Protein AF-A0A7V9RMQ1-F1 (afdb_monomer_lite)

Sequence (130 aa):
MRGVRCRRFHAETQYELASAVARRAGPGDVDRARSLATRSARQAAALGMPPIAAKARRLLEQLDTATPPLPLTRREREVAQLVAQGLTNREIAARLYLSERTAQNHVQHILEKLHLSNRSQIAVLITNLK

pLDDT: mean 84.32, std 13.07, range [46.81, 98.31]

Secondary structure (DSSP, 8-state):
-HHHHHHHHHHHHHHHHHHHHHHH--TTHHHHHHHHHHHHHHHHHHTT-HHHHHHHHHHHHHHHHSPPPPS--HHHHHHHHHHHTT--HHHHHHHHT--HHHHHHHHHHHHHHTT-SSHHHHHHHHHHT-

Radius of gyration: 20.89 Å; chains: 1; bounding box: 48×20×56 Å

Foldseek 3Di:
DVVLVVLVVQLVVLLVQLVVLVVVLDVCSLVVSLVSLVVSLVSCVVSVNVVSNVSSVVSNVVSVLPDRPQPDDPLLVLLLVVLLVVDQLVRSCVVVVHDSVVSVVSLVVSCVSVVHDDSVVSNVVVVVND

Structure (mmCIF, N/CA/C/O backbone):
data_AF-A0A7V9RMQ1-F1
#
_entry.id   AF-A0A7V9RMQ1-F1
#
loop_
_atom_site.group_PDB
_atom_site.id
_atom_site.type_symbol
_atom_site.label_atom_id
_atom_site.label_alt_id
_atom_site.label_comp_id
_atom_site.label_asym_id
_atom_site.label_entity_id
_atom_site.label_seq_id
_atom_site.pdbx_PDB_ins_code
_atom_sit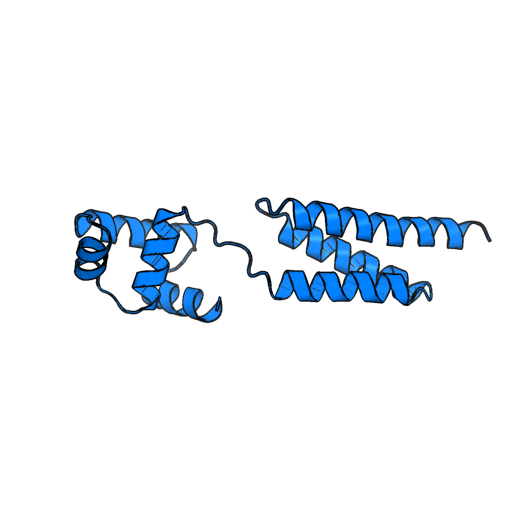e.Cartn_x
_atom_site.Cartn_y
_atom_site.Cartn_z
_atom_site.occupancy
_atom_site.B_iso_or_equiv
_atom_site.auth_seq_id
_atom_site.auth_comp_id
_atom_site.auth_asym_id
_atom_site.auth_atom_id
_atom_site.pdbx_PDB_model_num
ATOM 1 N N . MET A 1 1 ? 30.797 7.258 -36.476 1.00 47.84 1 MET A N 1
ATOM 2 C CA . MET A 1 1 ? 30.737 6.088 -35.555 1.00 47.84 1 MET A CA 1
ATOM 3 C C . MET A 1 1 ? 30.767 6.404 -34.041 1.00 47.84 1 MET A C 1
ATOM 5 O O . MET A 1 1 ? 30.640 5.471 -33.254 1.00 47.84 1 MET A O 1
ATOM 9 N N . ARG A 1 2 ? 30.882 7.666 -33.574 1.00 46.81 2 ARG A N 1
ATOM 10 C CA . ARG A 1 2 ? 30.889 7.995 -32.121 1.00 46.81 2 ARG A CA 1
ATOM 11 C C . ARG A 1 2 ? 29.497 7.997 -31.457 1.00 46.81 2 ARG A C 1
ATOM 13 O O . ARG A 1 2 ? 29.391 7.722 -30.268 1.00 46.81 2 ARG A O 1
ATOM 20 N N . GLY A 1 3 ? 28.428 8.219 -32.227 1.00 53.88 3 GLY A N 1
ATOM 21 C CA . GLY A 1 3 ? 27.060 8.326 -31.697 1.00 53.88 3 GLY A CA 1
ATOM 22 C C . GLY A 1 3 ? 26.464 7.025 -31.142 1.00 53.88 3 GLY A C 1
ATOM 23 O O . GLY A 1 3 ? 25.707 7.072 -30.180 1.00 53.88 3 GLY A O 1
ATOM 24 N N . VAL A 1 4 ? 26.828 5.860 -31.689 1.00 54.38 4 VAL A N 1
ATOM 25 C CA . VAL A 1 4 ? 26.248 4.563 -31.275 1.00 54.38 4 VAL A CA 1
ATOM 26 C C . VAL A 1 4 ? 26.782 4.110 -29.910 1.00 54.38 4 VAL A C 1
ATOM 28 O O . VAL A 1 4 ? 26.022 3.615 -29.084 1.00 54.38 4 VAL A O 1
ATOM 31 N N . ARG A 1 5 ? 28.069 4.356 -29.619 1.00 58.06 5 ARG A N 1
ATOM 32 C CA . ARG A 1 5 ? 28.683 4.014 -28.321 1.00 58.06 5 ARG A CA 1
ATOM 33 C C . ARG A 1 5 ? 28.131 4.860 -27.170 1.00 58.06 5 ARG A C 1
ATOM 35 O O . ARG A 1 5 ? 27.880 4.331 -26.095 1.00 58.06 5 ARG A O 1
ATOM 42 N N . CYS A 1 6 ? 27.872 6.145 -27.416 1.00 59.47 6 CYS A N 1
ATOM 43 C CA . CYS A 1 6 ? 27.309 7.052 -26.413 1.00 59.47 6 CYS A CA 1
ATOM 44 C C . CYS A 1 6 ? 25.836 6.713 -26.095 1.00 59.47 6 CYS A C 1
ATOM 46 O O . CYS A 1 6 ? 25.431 6.687 -24.935 1.00 59.47 6 CYS A O 1
ATOM 48 N N . ARG A 1 7 ? 25.050 6.338 -27.118 1.00 56.47 7 ARG A N 1
ATOM 49 C CA . ARG A 1 7 ? 23.657 5.883 -26.942 1.00 56.47 7 ARG A CA 1
ATOM 50 C C . ARG A 1 7 ? 23.551 4.516 -26.258 1.00 56.47 7 ARG A C 1
ATOM 52 O O . ARG A 1 7 ? 22.599 4.299 -25.511 1.00 56.47 7 ARG A O 1
ATOM 59 N N . ARG A 1 8 ? 24.526 3.624 -26.474 1.00 59.78 8 ARG A N 1
ATOM 60 C CA . ARG A 1 8 ? 24.656 2.346 -25.754 1.00 59.78 8 ARG A CA 1
ATOM 61 C C . ARG A 1 8 ? 24.876 2.565 -24.258 1.00 59.78 8 ARG A C 1
ATOM 63 O O . ARG A 1 8 ? 24.126 2.016 -23.459 1.00 59.78 8 ARG A O 1
ATOM 70 N N . PHE A 1 9 ? 25.842 3.412 -23.903 1.00 66.12 9 PHE A N 1
ATOM 71 C CA . PHE A 1 9 ? 26.133 3.737 -22.505 1.00 66.12 9 PHE A CA 1
ATOM 72 C C . PHE A 1 9 ? 24.895 4.315 -21.806 1.00 66.12 9 PHE A C 1
ATOM 74 O O . PHE A 1 9 ? 24.542 3.888 -20.717 1.00 66.12 9 PHE A O 1
ATOM 81 N N . HIS A 1 10 ? 24.150 5.191 -22.487 1.00 67.19 10 HIS A N 1
ATOM 82 C CA . HIS A 1 10 ? 22.940 5.799 -21.932 1.00 67.19 10 HIS A CA 1
ATOM 83 C C . HIS A 1 10 ? 21.818 4.788 -21.618 1.00 67.19 10 HIS A C 1
ATOM 85 O O . HIS A 1 10 ? 21.178 4.905 -20.575 1.00 67.19 10 HIS A O 1
ATOM 91 N N . ALA A 1 11 ? 21.588 3.780 -22.469 1.00 64.88 11 ALA A N 1
ATOM 92 C CA . ALA A 1 11 ? 20.567 2.755 -22.214 1.00 64.88 11 ALA A CA 1
ATOM 93 C C . ALA A 1 11 ? 20.924 1.865 -21.008 1.00 64.88 11 ALA A C 1
ATOM 95 O O . ALA A 1 11 ? 20.049 1.507 -20.216 1.00 64.88 11 ALA A O 1
ATOM 96 N N . GLU A 1 12 ? 22.210 1.544 -20.863 1.00 72.88 12 GLU A N 1
ATOM 97 C CA . GLU A 1 12 ? 22.757 0.748 -19.761 1.00 72.88 12 GLU A CA 1
ATOM 98 C C . GLU A 1 12 ? 22.722 1.532 -18.440 1.00 72.88 12 GLU A C 1
ATOM 100 O O . GLU A 1 12 ? 22.199 1.038 -17.444 1.00 72.88 12 GLU A O 1
ATOM 105 N N . THR A 1 13 ? 23.127 2.808 -18.448 1.00 78.81 13 THR A N 1
ATOM 106 C CA . THR A 1 13 ? 23.021 3.697 -17.278 1.00 78.81 13 THR A CA 1
ATOM 107 C C . THR A 1 13 ? 21.571 3.892 -16.825 1.00 78.81 13 THR A C 1
ATOM 109 O O . THR A 1 13 ? 21.296 3.890 -15.627 1.00 78.81 13 THR A O 1
ATOM 112 N N . GLN A 1 14 ? 20.625 4.044 -17.760 1.00 75.8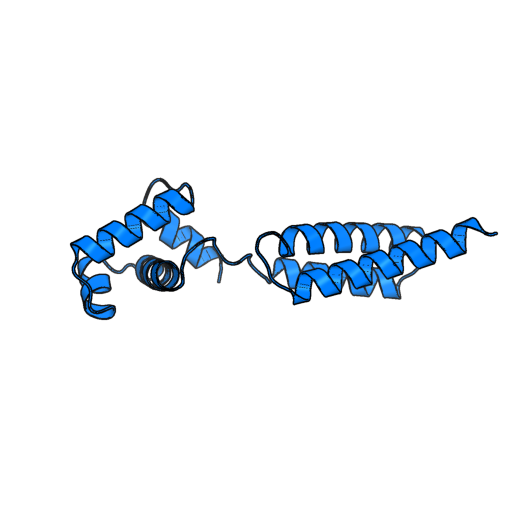1 14 GLN A N 1
ATOM 113 C CA . GLN A 1 14 ? 19.204 4.169 -17.419 1.00 75.81 14 GLN A CA 1
ATOM 114 C C . GLN A 1 14 ? 18.654 2.905 -16.750 1.00 75.81 14 GLN A C 1
ATOM 116 O O . GLN A 1 14 ? 17.865 3.018 -15.813 1.00 75.81 14 GLN A O 1
ATOM 121 N N . TYR A 1 15 ? 19.073 1.719 -17.203 1.00 77.75 15 TYR A N 1
ATOM 122 C CA . TYR A 1 15 ? 18.700 0.457 -16.565 1.00 77.75 15 TYR A CA 1
ATOM 123 C C . TYR A 1 15 ? 19.282 0.351 -15.151 1.00 77.75 15 TYR A C 1
ATOM 125 O O . TYR A 1 15 ? 18.547 0.062 -14.207 1.00 77.75 15 TYR A O 1
ATOM 133 N N . GLU A 1 16 ? 20.574 0.638 -14.983 1.00 81.75 16 GLU A N 1
ATOM 134 C CA . GLU A 1 16 ? 21.223 0.564 -13.672 1.00 81.75 16 GLU A CA 1
ATOM 135 C C . GLU A 1 16 ? 20.577 1.530 -12.672 1.00 81.75 16 GLU A C 1
ATOM 137 O O . GLU A 1 16 ? 20.249 1.131 -11.551 1.00 81.75 16 GLU A O 1
ATOM 142 N N . LEU A 1 17 ? 20.270 2.759 -13.102 1.00 79.62 17 LEU A N 1
ATOM 143 C CA . LEU A 1 17 ? 19.544 3.726 -12.280 1.00 79.62 17 LEU A CA 1
ATOM 144 C C . LEU A 1 17 ? 18.124 3.246 -11.943 1.00 79.62 17 LEU A C 1
ATOM 146 O O . LEU A 1 17 ? 17.712 3.358 -10.790 1.00 79.62 17 LEU A O 1
ATOM 150 N N . ALA A 1 18 ? 17.385 2.684 -12.908 1.00 76.88 18 ALA A N 1
ATOM 151 C CA . ALA A 1 18 ? 16.060 2.111 -12.656 1.00 76.88 18 ALA A CA 1
ATOM 152 C C . ALA A 1 18 ? 16.122 1.001 -11.596 1.00 76.88 18 ALA A C 1
ATOM 154 O O . ALA A 1 18 ? 15.311 0.986 -10.671 1.00 76.88 18 ALA A O 1
ATOM 155 N N . SER A 1 19 ? 17.117 0.113 -11.693 1.00 76.38 19 SER A N 1
ATOM 156 C CA . SER A 1 19 ? 17.306 -0.992 -10.749 1.00 76.38 19 SER A CA 1
ATOM 157 C C . SER A 1 19 ? 17.663 -0.503 -9.341 1.00 76.38 19 SER A C 1
ATOM 159 O O . SER A 1 19 ? 17.171 -1.039 -8.349 1.00 76.38 19 SER A O 1
ATOM 161 N N . ALA A 1 20 ? 18.482 0.546 -9.233 1.00 81.25 20 ALA A N 1
ATOM 162 C CA . ALA A 1 20 ? 18.875 1.123 -7.955 1.00 81.25 20 ALA A CA 1
ATOM 163 C C . ALA A 1 20 ? 17.701 1.829 -7.261 1.00 81.25 20 ALA A C 1
ATOM 165 O O . ALA A 1 20 ? 17.497 1.638 -6.064 1.00 81.25 20 ALA A O 1
ATOM 166 N N . VAL A 1 21 ? 16.902 2.589 -8.017 1.00 80.75 21 VAL A N 1
ATOM 167 C CA . VAL A 1 21 ? 15.697 3.256 -7.503 1.00 80.75 21 VAL A CA 1
ATOM 168 C C . VAL A 1 21 ? 14.652 2.222 -7.068 1.00 80.75 21 VAL A C 1
ATOM 170 O O . VAL A 1 21 ? 14.098 2.346 -5.980 1.00 80.75 21 VAL A O 1
ATOM 173 N N . ALA A 1 22 ? 14.449 1.154 -7.847 1.00 72.38 22 ALA A N 1
ATOM 174 C CA . ALA A 1 22 ? 13.543 0.066 -7.476 1.00 72.38 22 ALA A CA 1
ATOM 175 C C . ALA A 1 22 ? 13.941 -0.607 -6.149 1.00 72.38 22 ALA A C 1
ATOM 177 O O . ALA A 1 22 ? 13.082 -0.863 -5.310 1.00 72.38 22 ALA A O 1
ATOM 178 N N . ARG A 1 23 ? 15.244 -0.839 -5.918 1.00 78.06 23 ARG A N 1
ATOM 179 C CA . ARG A 1 23 ? 15.751 -1.433 -4.664 1.00 78.06 23 ARG A CA 1
ATOM 180 C C . ARG A 1 23 ? 15.544 -0.548 -3.431 1.00 78.06 23 ARG A C 1
ATOM 182 O O . ARG A 1 23 ? 15.435 -1.077 -2.332 1.00 78.06 23 ARG A O 1
ATOM 189 N N . ARG A 1 24 ? 15.510 0.779 -3.595 1.00 77.94 24 ARG A N 1
ATOM 190 C CA . ARG A 1 24 ? 15.315 1.733 -2.490 1.00 77.94 24 ARG A CA 1
ATOM 191 C C . ARG A 1 24 ? 13.886 1.712 -1.939 1.00 77.94 24 ARG A C 1
ATOM 193 O O . ARG A 1 24 ? 13.709 1.963 -0.751 1.00 77.94 24 ARG A O 1
ATOM 200 N N . ALA A 1 25 ? 12.900 1.409 -2.789 1.00 66.69 25 ALA A N 1
ATOM 201 C CA . ALA A 1 25 ? 11.487 1.257 -2.429 1.00 66.69 25 ALA A CA 1
ATOM 202 C C . ALA A 1 25 ? 10.885 2.435 -1.622 1.00 66.69 25 ALA A C 1
ATOM 204 O O . ALA A 1 25 ? 10.015 2.237 -0.773 1.00 66.69 25 ALA A O 1
ATOM 205 N N . GLY A 1 26 ? 11.334 3.670 -1.873 1.00 66.75 26 GLY A N 1
ATOM 206 C CA . GLY A 1 26 ? 10.761 4.871 -1.268 1.00 66.75 26 GLY A CA 1
ATOM 207 C C . GLY A 1 26 ? 9.445 5.319 -1.927 1.00 66.75 26 GLY A C 1
ATOM 208 O O . GLY A 1 26 ? 9.099 4.861 -3.021 1.00 66.75 26 GLY A O 1
ATOM 209 N N . PRO A 1 27 ? 8.701 6.253 -1.303 1.00 52.62 27 PRO A N 1
ATOM 210 C CA . PRO A 1 27 ? 7.507 6.844 -1.909 1.00 52.62 27 PRO A CA 1
ATOM 211 C C . PRO A 1 27 ? 7.836 7.475 -3.275 1.00 52.62 27 PRO A C 1
ATOM 213 O O . PRO A 1 27 ? 8.735 8.309 -3.366 1.00 52.62 27 PRO A O 1
ATOM 216 N N . GLY A 1 28 ? 7.136 7.062 -4.338 1.00 67.44 28 GLY A N 1
ATOM 217 C CA . GLY A 1 28 ? 7.358 7.535 -5.716 1.00 67.44 28 GLY A CA 1
ATOM 218 C C . GLY A 1 28 ? 8.546 6.898 -6.458 1.00 67.44 28 GLY A C 1
ATOM 219 O O . GLY A 1 28 ? 8.740 7.158 -7.649 1.00 67.44 28 GLY A O 1
ATOM 220 N N . ASP A 1 29 ? 9.329 6.030 -5.806 1.00 76.44 29 ASP A N 1
ATOM 221 C CA . ASP A 1 29 ? 10.459 5.351 -6.451 1.00 76.44 29 ASP A CA 1
ATOM 222 C C . ASP A 1 29 ? 9.984 4.311 -7.479 1.00 76.44 29 ASP A C 1
ATOM 224 O O . ASP A 1 29 ? 10.631 4.140 -8.509 1.00 76.44 29 ASP A O 1
ATOM 228 N N . VAL A 1 30 ? 8.828 3.671 -7.266 1.00 75.38 30 VAL A N 1
ATOM 229 C CA . VAL A 1 30 ? 8.244 2.703 -8.216 1.00 75.38 30 VAL A CA 1
ATOM 230 C C . VAL A 1 30 ? 7.909 3.374 -9.552 1.00 75.38 30 VAL A C 1
ATOM 232 O O . VAL A 1 30 ? 8.332 2.889 -10.602 1.00 75.38 30 VAL A O 1
ATOM 235 N N . ASP A 1 31 ? 7.238 4.529 -9.533 1.00 76.19 31 ASP A N 1
ATOM 236 C CA . ASP A 1 31 ? 6.884 5.280 -10.749 1.00 76.19 31 ASP A CA 1
ATOM 237 C C . ASP A 1 31 ? 8.126 5.796 -11.481 1.00 76.19 31 ASP A C 1
ATOM 239 O O . ASP A 1 31 ? 8.226 5.750 -12.717 1.00 76.19 31 ASP A O 1
ATOM 243 N N . ARG A 1 32 ? 9.122 6.248 -10.710 1.00 79.62 32 ARG A N 1
ATOM 244 C CA . ARG A 1 32 ? 10.408 6.698 -11.243 1.00 79.62 32 ARG A CA 1
ATOM 245 C C . ARG A 1 32 ? 11.192 5.541 -11.864 1.00 79.62 32 ARG A C 1
ATOM 247 O O . ARG A 1 32 ? 11.691 5.689 -12.981 1.00 79.62 32 ARG A O 1
ATOM 254 N N . ALA A 1 33 ? 11.267 4.393 -11.193 1.00 83.44 33 ALA A N 1
ATOM 255 C CA . ALA A 1 33 ? 11.910 3.182 -11.695 1.00 83.44 33 ALA A CA 1
ATOM 256 C C . ALA A 1 33 ? 11.216 2.673 -12.966 1.00 83.44 33 ALA A C 1
ATOM 258 O O . ALA A 1 33 ? 11.886 2.410 -13.965 1.00 83.44 33 ALA A O 1
ATOM 259 N N . ARG A 1 34 ? 9.878 2.647 -12.982 1.00 84.69 34 ARG A N 1
ATOM 260 C CA . ARG A 1 34 ? 9.051 2.271 -14.139 1.00 84.69 34 ARG A CA 1
ATOM 261 C C . ARG A 1 34 ? 9.310 3.174 -15.343 1.00 84.69 34 ARG A C 1
ATOM 263 O O . ARG A 1 34 ? 9.551 2.700 -16.456 1.00 84.69 34 ARG A O 1
ATOM 270 N N . SER A 1 35 ? 9.339 4.485 -15.123 1.00 84.31 35 SER A N 1
ATOM 271 C CA . SER A 1 35 ? 9.620 5.474 -16.169 1.00 84.31 35 SER A CA 1
ATOM 272 C C . SER A 1 35 ? 11.037 5.352 -16.744 1.00 84.31 35 SER A C 1
ATOM 274 O O . SER A 1 35 ? 11.254 5.622 -17.929 1.00 84.31 35 SER A O 1
ATOM 276 N N . LEU A 1 36 ? 12.024 4.978 -15.924 1.00 86.81 36 LEU A N 1
ATOM 277 C CA . LEU A 1 36 ? 13.407 4.756 -16.361 1.00 86.81 36 LEU A CA 1
ATOM 278 C C . LEU A 1 36 ? 13.561 3.423 -17.108 1.00 86.81 36 LEU A C 1
ATOM 280 O O . LEU A 1 36 ? 14.159 3.395 -18.184 1.00 86.81 36 LEU A O 1
ATOM 284 N N . ALA A 1 37 ? 12.959 2.347 -16.597 1.00 86.19 37 ALA A N 1
ATOM 285 C CA . ALA A 1 37 ? 12.961 1.033 -17.235 1.00 86.19 37 ALA A CA 1
ATOM 286 C C . ALA A 1 37 ? 12.270 1.067 -18.610 1.00 86.19 37 ALA A C 1
ATOM 288 O O . ALA A 1 37 ? 12.801 0.533 -19.582 1.00 86.19 37 ALA A O 1
ATOM 289 N N . THR A 1 38 ? 11.154 1.794 -18.738 1.00 89.31 38 THR A N 1
ATOM 290 C CA . THR A 1 38 ? 10.451 1.995 -20.021 1.00 89.31 38 THR A CA 1
ATOM 291 C C . THR A 1 38 ? 11.337 2.688 -21.058 1.00 89.31 38 THR A C 1
ATOM 293 O O . THR A 1 38 ? 11.395 2.271 -22.219 1.00 89.31 38 THR A O 1
ATOM 296 N N . ARG A 1 39 ? 12.056 3.742 -20.648 1.00 89.31 39 ARG A N 1
ATOM 297 C CA . ARG A 1 39 ? 12.990 4.469 -21.521 1.00 89.31 39 ARG A CA 1
ATOM 298 C C . ARG A 1 39 ? 14.163 3.588 -21.951 1.00 89.31 39 ARG A C 1
ATOM 300 O O . ARG A 1 39 ? 14.439 3.510 -23.149 1.00 89.31 39 ARG A O 1
ATOM 307 N N . SER A 1 40 ? 14.763 2.856 -21.010 1.00 87.06 40 SER A N 1
ATOM 308 C CA . SER A 1 40 ? 15.853 1.918 -21.295 1.00 87.06 40 SER A CA 1
ATOM 309 C C . SER A 1 40 ? 15.417 0.822 -22.275 1.00 87.06 40 SER A C 1
ATOM 311 O O . SER A 1 40 ? 16.104 0.583 -23.269 1.00 87.06 40 SER A O 1
ATOM 313 N N . ALA A 1 41 ? 14.235 0.223 -22.077 1.00 88.06 41 ALA A N 1
ATOM 314 C CA . ALA A 1 41 ? 13.705 -0.819 -22.956 1.00 88.06 41 ALA A CA 1
ATOM 315 C C . ALA A 1 41 ? 13.533 -0.332 -24.404 1.00 88.06 41 ALA A C 1
ATOM 317 O O . ALA A 1 41 ? 14.012 -0.982 -25.336 1.00 88.06 41 ALA A O 1
ATOM 318 N N . ARG A 1 42 ? 12.897 0.834 -24.597 1.00 88.50 42 ARG A N 1
ATOM 319 C CA . ARG A 1 42 ? 12.678 1.428 -25.929 1.00 88.50 42 ARG A CA 1
ATOM 320 C C . ARG A 1 42 ? 13.994 1.762 -26.624 1.00 88.50 42 ARG A C 1
ATOM 322 O O . ARG A 1 42 ? 14.173 1.436 -27.796 1.00 88.50 42 ARG A O 1
ATOM 329 N N . GLN A 1 43 ? 14.927 2.379 -25.902 1.00 87.62 43 GLN A N 1
ATOM 330 C CA . GLN A 1 43 ? 16.213 2.778 -26.465 1.00 87.62 43 GLN A CA 1
ATOM 331 C C . GLN A 1 43 ? 17.094 1.569 -26.802 1.00 87.62 43 GLN A C 1
ATOM 333 O O . GLN A 1 43 ? 17.697 1.536 -27.872 1.00 87.62 43 GLN A O 1
ATOM 338 N N . ALA A 1 44 ? 17.143 0.556 -25.935 1.00 85.12 44 ALA A N 1
ATOM 339 C CA . ALA A 1 44 ? 17.886 -0.673 -26.195 1.00 85.12 44 ALA A CA 1
ATOM 340 C C . ALA A 1 44 ? 17.318 -1.443 -27.399 1.00 85.12 44 ALA A C 1
ATOM 342 O O . ALA A 1 44 ? 18.088 -1.940 -28.218 1.00 85.12 44 ALA A O 1
ATOM 343 N N . ALA A 1 45 ? 15.990 -1.491 -27.556 1.00 84.81 45 ALA A N 1
ATOM 344 C CA . ALA A 1 45 ? 15.354 -2.098 -28.725 1.00 84.81 45 ALA A CA 1
ATOM 345 C C . ALA A 1 45 ? 15.713 -1.357 -30.025 1.00 84.81 45 ALA A C 1
ATOM 347 O O . ALA A 1 45 ? 16.149 -1.988 -30.985 1.00 84.81 45 ALA A O 1
ATOM 348 N N . ALA A 1 46 ? 15.624 -0.022 -30.033 1.00 84.88 46 ALA A N 1
ATOM 349 C CA . ALA A 1 46 ? 15.971 0.801 -31.195 1.00 84.88 46 ALA A CA 1
ATOM 350 C C . ALA A 1 46 ? 17.456 0.705 -31.601 1.00 84.88 46 ALA A C 1
ATOM 352 O O . ALA A 1 46 ? 17.804 0.951 -32.752 1.00 84.88 46 ALA A O 1
ATOM 353 N N . LEU A 1 47 ? 18.337 0.350 -30.661 1.00 85.94 47 LEU A N 1
ATOM 354 C CA . LEU A 1 47 ? 19.772 0.163 -30.894 1.00 85.94 47 LEU A CA 1
ATOM 355 C C . LEU A 1 47 ? 20.155 -1.288 -31.231 1.00 85.94 47 LEU A C 1
ATOM 357 O O . LEU A 1 47 ? 21.345 -1.570 -31.366 1.00 85.94 47 LEU A O 1
ATOM 361 N N . GLY A 1 48 ? 19.190 -2.211 -31.327 1.00 85.00 48 GLY A N 1
ATOM 362 C CA . GLY A 1 48 ? 19.475 -3.628 -31.567 1.00 85.00 48 GLY A CA 1
ATOM 363 C C . GLY A 1 48 ? 20.236 -4.284 -30.411 1.00 85.00 48 GLY A C 1
ATOM 364 O O . GLY A 1 48 ? 21.123 -5.103 -30.635 1.00 85.00 48 GLY A O 1
ATOM 365 N N . MET A 1 49 ? 19.922 -3.910 -29.167 1.00 82.62 49 MET A N 1
ATOM 366 C CA . MET A 1 49 ? 20.560 -4.424 -27.951 1.00 82.62 49 MET A CA 1
ATOM 367 C C . MET A 1 49 ? 19.612 -5.339 -27.153 1.00 82.62 49 MET A C 1
ATOM 369 O O . MET A 1 49 ? 19.112 -4.944 -26.091 1.00 82.62 49 MET A O 1
ATOM 373 N N . PRO A 1 50 ? 19.362 -6.578 -27.622 1.00 80.81 50 PRO A N 1
ATOM 374 C CA . PRO A 1 50 ? 18.358 -7.456 -27.030 1.00 80.81 50 PRO A CA 1
ATOM 375 C C . PRO A 1 50 ? 18.547 -7.756 -25.530 1.00 80.81 50 PRO A C 1
ATOM 377 O O . PRO A 1 50 ? 17.537 -7.744 -24.823 1.00 80.81 50 PRO A O 1
ATOM 380 N N . PRO A 1 51 ? 19.772 -7.946 -24.983 1.00 85.81 51 PRO A N 1
ATOM 381 C CA . PRO A 1 51 ? 19.936 -8.270 -23.565 1.00 85.81 51 PRO A CA 1
ATOM 382 C C . PRO A 1 51 ? 19.468 -7.155 -22.624 1.00 85.81 51 PRO A C 1
ATOM 384 O O . PRO A 1 51 ? 18.824 -7.432 -21.616 1.00 85.81 51 PRO A O 1
ATOM 387 N N . ILE A 1 52 ? 19.753 -5.889 -22.950 1.00 86.25 52 ILE A N 1
ATOM 388 C CA . ILE A 1 52 ? 19.347 -4.750 -22.110 1.00 86.25 52 ILE A CA 1
ATOM 389 C C . ILE A 1 52 ? 17.836 -4.540 -22.210 1.00 86.25 52 ILE A C 1
ATOM 391 O O . ILE A 1 52 ? 17.170 -4.373 -21.190 1.00 86.25 52 ILE A O 1
ATOM 395 N N . ALA A 1 53 ? 17.271 -4.640 -23.417 1.00 85.44 53 ALA A N 1
ATOM 396 C CA . ALA A 1 53 ? 15.826 -4.550 -23.609 1.00 85.44 53 ALA A CA 1
ATOM 397 C C . ALA A 1 53 ? 15.071 -5.658 -22.852 1.00 85.44 53 ALA A C 1
ATOM 399 O O . ALA A 1 53 ? 13.990 -5.418 -22.319 1.00 85.44 53 ALA A O 1
ATOM 400 N N . ALA A 1 54 ? 15.622 -6.875 -22.788 1.00 87.56 54 ALA A N 1
ATOM 401 C CA . ALA A 1 54 ? 15.054 -7.973 -22.006 1.00 87.56 54 ALA A CA 1
ATOM 402 C C . ALA A 1 54 ? 15.128 -7.709 -20.493 1.00 87.56 54 ALA A C 1
ATOM 404 O O . ALA A 1 54 ? 14.120 -7.848 -19.804 1.00 87.56 54 ALA A O 1
ATOM 405 N N . LYS A 1 55 ? 16.281 -7.257 -19.978 1.00 87.75 55 LYS A N 1
ATOM 406 C CA . LYS A 1 55 ? 16.438 -6.898 -18.557 1.00 87.75 55 LYS A CA 1
ATOM 407 C C . LYS A 1 55 ? 15.475 -5.785 -18.129 1.00 87.75 55 LYS A C 1
ATOM 409 O O . LYS A 1 55 ? 14.820 -5.908 -17.099 1.00 87.75 55 LYS A O 1
ATOM 414 N N . ALA A 1 56 ? 15.356 -4.728 -18.931 1.00 86.88 56 ALA A N 1
ATOM 415 C CA . ALA A 1 56 ? 14.453 -3.615 -18.651 1.00 86.88 56 ALA A CA 1
ATOM 416 C C . ALA A 1 56 ? 12.972 -4.039 -18.676 1.00 86.88 56 ALA A C 1
ATOM 418 O O . ALA A 1 56 ? 12.205 -3.597 -17.827 1.00 86.88 56 ALA A O 1
ATOM 419 N N . ARG A 1 57 ? 12.577 -4.935 -19.594 1.00 88.75 57 ARG A N 1
ATOM 420 C CA . ARG A 1 57 ? 11.219 -5.513 -19.628 1.00 88.75 57 ARG A CA 1
ATOM 421 C C . ARG A 1 57 ? 10.915 -6.372 -18.405 1.00 88.75 57 ARG A C 1
ATOM 423 O O . ARG A 1 57 ? 9.888 -6.165 -17.776 1.00 88.75 57 ARG A O 1
ATOM 430 N N . ARG A 1 58 ? 11.844 -7.241 -18.001 1.00 87.62 58 ARG A N 1
ATOM 431 C CA . ARG A 1 58 ? 11.696 -8.039 -16.776 1.00 87.62 58 ARG A CA 1
ATOM 432 C C . ARG A 1 58 ? 11.550 -7.160 -15.529 1.00 87.62 58 ARG A C 1
ATOM 434 O O . ARG A 1 58 ? 10.768 -7.479 -14.643 1.00 87.62 58 ARG A O 1
ATOM 441 N N . LEU A 1 59 ? 12.279 -6.044 -15.462 1.00 85.25 59 LEU A N 1
ATOM 442 C CA . LEU A 1 59 ? 12.129 -5.078 -14.372 1.00 85.25 59 LEU A CA 1
ATOM 443 C C . LEU A 1 59 ? 10.744 -4.408 -14.390 1.00 85.25 59 LEU A C 1
ATOM 445 O O . LEU A 1 59 ? 10.172 -4.196 -13.330 1.00 85.25 59 LEU A O 1
ATOM 449 N N . LEU A 1 60 ? 10.184 -4.101 -15.565 1.00 85.56 60 LEU A N 1
ATOM 450 C CA . LEU A 1 60 ? 8.815 -3.580 -15.671 1.00 85.56 60 LEU A CA 1
ATOM 451 C C . LEU A 1 60 ? 7.785 -4.593 -15.166 1.00 85.56 60 LEU A C 1
ATOM 453 O O . LEU A 1 60 ? 6.962 -4.227 -14.340 1.00 85.56 60 LEU A O 1
ATOM 457 N N . GLU A 1 61 ? 7.899 -5.862 -15.563 1.00 84.06 61 GLU A N 1
ATOM 458 C CA . GLU A 1 61 ? 7.023 -6.938 -15.075 1.00 84.06 61 GLU A CA 1
ATOM 459 C C . GLU A 1 61 ? 7.069 -7.060 -13.542 1.00 84.06 61 GLU A C 1
ATOM 461 O O . GLU A 1 61 ? 6.033 -7.197 -12.891 1.00 84.06 61 GLU A O 1
ATOM 466 N N . GLN A 1 62 ? 8.263 -6.941 -12.949 1.00 81.31 62 GLN A N 1
ATOM 467 C CA . GLN A 1 62 ? 8.451 -6.927 -11.493 1.00 81.31 62 GLN A CA 1
ATOM 468 C C . GLN A 1 62 ? 7.825 -5.695 -10.824 1.00 81.31 62 GLN A C 1
ATOM 470 O O . GLN A 1 62 ? 7.278 -5.799 -9.731 1.00 81.31 62 GLN A O 1
ATOM 475 N N . LEU A 1 63 ? 7.899 -4.525 -11.463 1.00 77.19 63 LEU A N 1
ATOM 476 C CA . LEU A 1 63 ? 7.296 -3.282 -10.966 1.00 77.19 63 LEU A CA 1
ATOM 477 C C . LEU A 1 63 ? 5.776 -3.222 -11.184 1.00 77.19 63 LEU A C 1
ATOM 479 O O . LEU A 1 63 ? 5.106 -2.430 -10.528 1.00 77.19 63 LEU A O 1
ATOM 483 N N . ASP A 1 64 ? 5.239 -4.005 -12.120 1.00 72.81 64 ASP A N 1
ATOM 484 C CA . ASP A 1 64 ? 3.801 -4.181 -12.353 1.00 72.81 64 ASP A CA 1
ATOM 485 C C . ASP A 1 64 ? 3.172 -5.143 -11.349 1.00 72.81 64 ASP A C 1
ATOM 487 O O . ASP A 1 64 ? 2.064 -4.903 -10.883 1.00 72.81 64 ASP A O 1
ATOM 491 N N . THR A 1 65 ? 3.901 -6.192 -10.966 1.00 66.81 65 THR A N 1
ATOM 492 C CA . THR A 1 65 ? 3.490 -7.080 -9.865 1.00 66.81 65 THR A CA 1
ATOM 493 C C . THR A 1 65 ? 3.707 -6.448 -8.491 1.00 66.81 65 THR A C 1
ATOM 495 O O . THR A 1 65 ? 3.010 -6.788 -7.538 1.00 66.81 65 THR A O 1
ATOM 498 N N . ALA A 1 66 ? 4.634 -5.497 -8.369 1.00 59.69 66 ALA A N 1
ATOM 499 C CA . ALA A 1 66 ? 4.794 -4.689 -7.170 1.00 59.69 66 ALA A CA 1
ATOM 500 C C . ALA A 1 66 ? 3.743 -3.568 -7.134 1.00 59.69 66 ALA A C 1
ATOM 502 O O . ALA A 1 66 ? 4.033 -2.413 -7.447 1.00 59.69 66 ALA A O 1
ATOM 503 N N . THR A 1 67 ? 2.519 -3.902 -6.720 1.00 57.34 67 THR A N 1
ATOM 504 C CA . THR A 1 67 ? 1.516 -2.909 -6.319 1.00 57.34 67 THR A CA 1
ATOM 505 C C . THR A 1 67 ? 2.174 -1.882 -5.387 1.00 57.34 67 THR A C 1
ATOM 507 O O . THR A 1 67 ? 2.708 -2.281 -4.343 1.00 57.34 67 THR A O 1
ATOM 510 N N . PRO A 1 68 ? 2.176 -0.575 -5.724 1.00 58.22 68 PRO A N 1
ATOM 511 C CA . PRO A 1 68 ? 2.792 0.425 -4.868 1.00 58.22 68 PRO A CA 1
ATOM 512 C C . PRO A 1 68 ? 2.145 0.358 -3.480 1.00 58.22 68 PRO A C 1
ATOM 514 O O . PRO A 1 68 ? 0.916 0.260 -3.378 1.00 58.22 68 PRO A O 1
ATOM 517 N N . PRO A 1 69 ? 2.940 0.376 -2.395 1.00 66.31 69 PRO A N 1
ATOM 518 C CA . PRO A 1 69 ? 2.380 0.315 -1.059 1.00 66.31 69 PRO A CA 1
ATOM 519 C C . PRO A 1 69 ? 1.460 1.518 -0.877 1.00 66.31 69 PRO A C 1
ATOM 521 O O . PRO A 1 69 ? 1.889 2.663 -1.030 1.00 66.31 69 PRO A O 1
ATOM 524 N N . LEU A 1 70 ? 0.188 1.253 -0.562 1.00 79.69 70 LEU A N 1
ATOM 525 C CA . LEU A 1 70 ? -0.774 2.310 -0.265 1.00 79.69 70 LEU A CA 1
ATOM 526 C C . LEU A 1 70 ? -0.175 3.271 0.778 1.00 79.69 70 LEU A C 1
ATOM 528 O O . LEU A 1 70 ? 0.519 2.793 1.690 1.00 79.69 70 LEU A O 1
ATOM 532 N N . PRO A 1 71 ? -0.473 4.585 0.705 1.00 83.81 71 PRO A N 1
ATOM 533 C CA . PRO A 1 71 ? 0.029 5.614 1.624 1.00 83.81 71 PRO A CA 1
ATOM 534 C C . PRO A 1 71 ? -0.618 5.525 3.020 1.00 83.81 71 PRO A C 1
ATOM 536 O O . PRO A 1 71 ? -0.991 6.514 3.643 1.00 83.81 71 PRO A O 1
ATOM 539 N N . LEU A 1 72 ? -0.770 4.307 3.524 1.00 87.62 72 LEU A N 1
ATOM 540 C CA . LEU A 1 72 ? -1.322 3.969 4.817 1.00 87.62 72 LEU A CA 1
ATOM 541 C C . LEU A 1 72 ? -0.183 3.713 5.803 1.00 87.62 72 LEU A C 1
ATOM 543 O O . LEU A 1 72 ? 0.870 3.164 5.471 1.00 87.62 72 LEU A O 1
ATOM 547 N N . THR A 1 73 ? -0.404 4.069 7.058 1.00 89.12 73 THR A N 1
ATOM 548 C CA . THR A 1 73 ? 0.423 3.597 8.169 1.00 89.12 73 THR A CA 1
ATOM 549 C C . THR A 1 73 ? 0.266 2.085 8.329 1.00 89.12 73 THR A C 1
ATOM 551 O O . THR A 1 73 ? -0.659 1.465 7.797 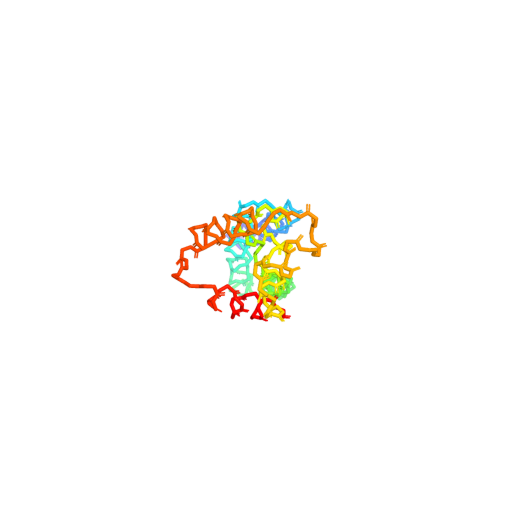1.00 89.12 73 THR A O 1
ATOM 554 N N . ARG A 1 74 ? 1.158 1.459 9.106 1.00 87.00 74 ARG A N 1
ATOM 555 C CA . ARG A 1 74 ? 1.043 0.028 9.422 1.00 87.00 74 ARG A CA 1
ATOM 556 C C . ARG A 1 74 ? -0.335 -0.314 9.996 1.00 87.00 74 ARG A C 1
ATOM 558 O O . ARG A 1 74 ? -0.947 -1.282 9.558 1.00 87.00 74 ARG A O 1
ATOM 565 N N . ARG A 1 75 ? -0.829 0.500 10.930 1.00 92.00 75 ARG A N 1
ATOM 566 C CA . ARG A 1 75 ? -2.099 0.235 11.606 1.00 92.00 75 ARG A CA 1
ATOM 567 C C . ARG A 1 75 ? -3.305 0.415 10.690 1.00 92.00 75 ARG A C 1
ATOM 569 O O . ARG A 1 75 ? -4.222 -0.394 10.717 1.00 92.00 75 ARG A O 1
ATOM 576 N N . GLU A 1 76 ? -3.274 1.429 9.833 1.00 94.38 76 GLU A N 1
ATOM 577 C CA . GLU A 1 76 ? -4.305 1.632 8.811 1.00 94.38 76 GLU A CA 1
ATOM 578 C C . GLU A 1 76 ? -4.338 0.485 7.793 1.00 94.38 76 GLU A C 1
ATOM 580 O O . GLU A 1 76 ? -5.420 0.076 7.386 1.00 94.38 76 GLU A O 1
ATOM 585 N N . ARG A 1 77 ? -3.184 -0.095 7.425 1.00 93.56 77 ARG A N 1
ATOM 586 C CA . ARG A 1 77 ? -3.150 -1.301 6.579 1.00 93.56 77 ARG A CA 1
ATOM 587 C C . ARG A 1 77 ? -3.838 -2.491 7.239 1.00 93.56 77 ARG A C 1
ATOM 589 O O . ARG A 1 77 ? -4.623 -3.163 6.580 1.00 93.56 77 ARG A O 1
ATOM 596 N N . GLU A 1 78 ? -3.563 -2.741 8.519 1.00 95.06 78 GLU A N 1
ATOM 597 C CA . GLU A 1 78 ? -4.212 -3.823 9.275 1.00 95.06 78 GLU A CA 1
ATOM 598 C C . GLU A 1 78 ? -5.738 -3.629 9.301 1.00 95.06 78 GLU A C 1
ATOM 600 O O . GLU A 1 78 ? -6.486 -4.553 8.990 1.00 95.06 78 GLU A O 1
ATOM 605 N N . VAL A 1 79 ? -6.208 -2.407 9.576 1.00 97.19 79 VAL A N 1
ATOM 606 C CA . VAL A 1 79 ? -7.642 -2.072 9.535 1.00 97.19 79 VAL A CA 1
ATOM 607 C C . VAL A 1 79 ? -8.222 -2.270 8.129 1.00 97.19 79 VAL A C 1
ATOM 609 O O . VAL A 1 79 ? -9.246 -2.933 7.989 1.00 97.19 79 VAL A O 1
ATOM 612 N N . ALA A 1 80 ? -7.567 -1.765 7.079 1.00 95.56 80 ALA A N 1
ATOM 613 C CA . ALA A 1 80 ? -8.028 -1.905 5.696 1.00 95.56 80 ALA A CA 1
ATOM 614 C C . ALA A 1 80 ? -8.141 -3.378 5.258 1.00 95.56 80 ALA A C 1
ATOM 616 O O . ALA A 1 80 ? -9.099 -3.751 4.582 1.00 95.56 80 ALA A O 1
ATOM 617 N N . GLN A 1 81 ? -7.208 -4.235 5.689 1.00 95.25 81 GLN A N 1
ATOM 618 C CA . GLN A 1 81 ? -7.259 -5.677 5.434 1.00 95.25 81 GLN A CA 1
ATOM 619 C C . GLN A 1 81 ? -8.447 -6.358 6.119 1.00 95.25 81 GLN A C 1
ATOM 621 O O . GLN A 1 81 ? -9.052 -7.252 5.530 1.00 95.25 81 GLN A O 1
ATOM 626 N N . LEU A 1 82 ? -8.792 -5.953 7.343 1.00 97.38 82 LEU A N 1
ATOM 627 C CA . LEU A 1 82 ? -9.961 -6.485 8.048 1.00 97.38 82 LEU A CA 1
ATOM 628 C C . LEU A 1 82 ? -11.273 -5.965 7.446 1.00 97.38 82 LEU A C 1
ATOM 630 O O . LEU A 1 82 ? -12.236 -6.720 7.335 1.00 97.38 82 LEU A O 1
ATOM 634 N N . VAL A 1 83 ? -11.301 -4.715 6.973 1.00 97.12 83 VAL A N 1
ATOM 635 C CA . VAL A 1 83 ? -12.435 -4.185 6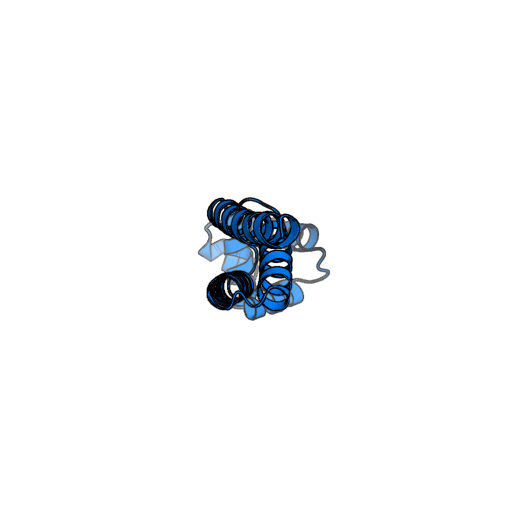.197 1.00 97.12 83 VAL A CA 1
ATOM 636 C C . VAL A 1 83 ? -12.636 -4.991 4.913 1.00 97.12 83 VAL A C 1
ATOM 638 O O . VAL A 1 83 ? -13.771 -5.333 4.591 1.00 97.12 83 VAL A O 1
ATOM 641 N N . ALA A 1 84 ? -11.556 -5.349 4.211 1.00 95.69 84 ALA A N 1
ATOM 642 C CA . ALA A 1 84 ? -11.615 -6.186 3.011 1.00 95.69 84 ALA A CA 1
ATOM 643 C C . ALA A 1 84 ? -12.106 -7.618 3.281 1.00 95.69 84 ALA A C 1
ATOM 645 O O . ALA A 1 84 ? -12.645 -8.263 2.390 1.00 95.69 84 ALA A O 1
ATOM 646 N N . GLN A 1 85 ? -11.965 -8.102 4.516 1.00 96.19 85 GLN A N 1
ATOM 647 C CA . GLN A 1 85 ? -12.547 -9.368 4.976 1.00 96.19 85 GLN A CA 1
ATOM 648 C C . GLN A 1 85 ? -14.033 -9.240 5.362 1.00 96.19 85 GLN A C 1
ATOM 650 O O . GLN A 1 85 ? -14.645 -10.227 5.756 1.00 96.19 85 GLN A O 1
ATOM 655 N N . GLY A 1 86 ? -14.620 -8.041 5.270 1.00 96.25 86 GLY A N 1
ATOM 656 C CA . GLY A 1 86 ? -16.028 -7.788 5.582 1.00 96.25 86 GLY A CA 1
ATOM 657 C C . GLY A 1 86 ? -16.320 -7.473 7.051 1.00 96.25 86 GLY A C 1
ATOM 658 O O . GLY A 1 86 ? -17.485 -7.306 7.401 1.00 96.25 86 GLY A O 1
ATOM 659 N N . LEU A 1 87 ? -15.303 -7.339 7.910 1.00 97.88 87 LEU A N 1
ATOM 660 C CA . LEU A 1 87 ? -15.511 -7.122 9.347 1.00 97.88 87 LEU A CA 1
ATOM 661 C C . LEU A 1 87 ? -16.063 -5.721 9.644 1.00 97.88 87 LEU A C 1
ATOM 663 O O . LEU A 1 87 ? -15.683 -4.719 9.035 1.00 97.88 87 LEU A O 1
ATOM 667 N N . THR A 1 88 ? -16.947 -5.635 10.628 1.00 97.69 88 THR A N 1
ATOM 668 C CA . THR A 1 88 ? -17.491 -4.396 11.197 1.00 97.69 88 THR A CA 1
ATOM 669 C C . THR A 1 88 ? -16.470 -3.673 12.083 1.00 97.69 88 THR A C 1
ATOM 671 O O . THR A 1 88 ? -15.504 -4.268 12.554 1.00 97.69 88 THR A O 1
ATOM 674 N N . ASN A 1 89 ? -16.692 -2.383 12.372 1.00 97.44 89 ASN A N 1
ATOM 675 C CA . ASN A 1 89 ? -15.809 -1.617 13.265 1.00 97.44 89 ASN A CA 1
ATOM 676 C C . ASN A 1 89 ? -15.710 -2.249 14.661 1.00 97.44 89 ASN A C 1
ATOM 678 O O . ASN A 1 89 ? -14.634 -2.238 15.252 1.00 97.44 89 ASN A O 1
ATOM 682 N N . ARG A 1 90 ? -16.801 -2.848 15.154 1.00 97.62 90 ARG A N 1
ATOM 683 C CA . ARG A 1 90 ? -16.834 -3.584 16.421 1.00 97.62 90 ARG A CA 1
ATOM 684 C C . ARG A 1 90 ? -15.954 -4.836 16.389 1.00 97.62 90 ARG A C 1
ATOM 686 O O . ARG A 1 90 ? -15.191 -5.072 17.321 1.00 97.62 90 ARG A O 1
ATOM 693 N N . GLU A 1 91 ? -16.014 -5.618 15.314 1.00 98.31 91 GLU A N 1
ATOM 694 C CA . GLU A 1 91 ? -15.172 -6.811 15.148 1.00 98.31 91 GLU A CA 1
ATOM 695 C C . GLU A 1 91 ? -13.700 -6.443 14.956 1.00 98.31 91 GLU A C 1
ATOM 697 O O . GLU A 1 91 ? -12.825 -7.072 15.547 1.00 98.31 91 GLU A O 1
ATOM 702 N N . ILE A 1 92 ? -13.417 -5.393 14.179 1.00 98.06 92 ILE A N 1
ATOM 703 C CA . ILE A 1 92 ? -12.068 -4.839 14.011 1.00 98.06 92 ILE A CA 1
ATOM 704 C C . ILE A 1 92 ? -11.518 -4.390 15.363 1.00 98.06 92 ILE A C 1
ATOM 706 O O . ILE A 1 92 ? -10.395 -4.744 15.715 1.00 98.06 92 ILE A O 1
ATOM 710 N N . ALA A 1 93 ? -12.313 -3.648 16.134 1.00 97.94 93 ALA A N 1
ATOM 711 C CA . ALA A 1 93 ? -11.952 -3.180 17.463 1.00 97.94 93 ALA A CA 1
ATOM 712 C C . ALA A 1 93 ? -11.609 -4.345 18.401 1.00 97.94 93 ALA A C 1
ATOM 714 O O . ALA A 1 93 ? -10.549 -4.325 19.024 1.00 97.94 93 ALA A O 1
ATOM 715 N N . ALA A 1 94 ? -12.429 -5.399 18.420 1.00 98.12 94 ALA A N 1
ATOM 716 C CA . ALA A 1 94 ? -12.157 -6.601 19.203 1.00 98.12 94 ALA A CA 1
ATOM 717 C C . ALA A 1 94 ? -10.859 -7.303 18.768 1.00 98.12 94 ALA A C 1
ATOM 719 O O . ALA A 1 94 ? -10.031 -7.653 19.605 1.00 98.12 94 ALA A O 1
ATOM 720 N N . ARG A 1 95 ? -10.641 -7.468 17.457 1.00 97.94 95 ARG A N 1
ATOM 721 C CA . ARG A 1 95 ? -9.464 -8.169 16.912 1.00 97.94 95 ARG A CA 1
ATOM 722 C C . ARG A 1 95 ? -8.158 -7.413 17.135 1.00 97.94 95 ARG A C 1
ATOM 724 O O . ARG A 1 95 ? -7.093 -8.016 17.229 1.00 97.94 95 ARG A O 1
ATOM 731 N N . LEU A 1 96 ? -8.247 -6.088 17.155 1.00 97.06 96 LEU A N 1
ATOM 732 C CA . LEU A 1 96 ? -7.111 -5.185 17.245 1.00 97.06 96 LEU A CA 1
ATOM 733 C C . LEU A 1 96 ? -6.917 -4.602 18.653 1.00 97.06 96 LEU A C 1
ATOM 735 O O . LEU A 1 96 ? -5.972 -3.837 18.838 1.00 97.06 96 LEU A O 1
ATOM 739 N N . TYR A 1 97 ? -7.752 -4.967 19.630 1.00 97.00 97 TYR A N 1
ATOM 740 C CA . TYR A 1 97 ? -7.747 -4.415 20.993 1.00 97.00 97 TYR A CA 1
ATOM 741 C C . TYR A 1 97 ? -7.886 -2.880 21.012 1.00 97.00 97 TYR A C 1
ATOM 743 O O . TYR A 1 97 ? -7.117 -2.166 21.652 1.00 97.00 97 TYR A O 1
ATOM 751 N N . LEU A 1 98 ? -8.856 -2.360 20.257 1.00 95.62 98 LEU A N 1
ATOM 752 C CA . LEU A 1 98 ? -9.184 -0.935 20.156 1.00 95.62 98 LEU A CA 1
ATOM 753 C C . LEU A 1 98 ? -10.613 -0.673 20.647 1.00 95.62 98 LEU A C 1
ATOM 755 O O . LEU A 1 98 ? -11.408 -1.596 20.799 1.00 95.62 98 LEU A O 1
ATOM 759 N N . SER A 1 99 ? -10.970 0.601 20.833 1.00 98.12 99 SER A N 1
ATOM 760 C CA . SER A 1 99 ? -12.382 0.988 20.932 1.00 98.12 99 SER A CA 1
ATOM 761 C C . SER A 1 99 ? -13.037 1.008 19.544 1.00 98.12 99 SER A C 1
ATOM 763 O O . SER A 1 99 ? -12.367 1.254 18.535 1.00 98.12 99 SER A O 1
ATOM 765 N N . GLU A 1 100 ? -14.357 0.816 19.478 1.00 97.94 100 GLU A N 1
ATOM 766 C CA . GLU A 1 100 ? -15.110 0.914 18.217 1.00 97.94 100 GLU A CA 1
ATOM 767 C C . GLU A 1 100 ? -14.967 2.302 17.565 1.00 97.94 100 GLU A C 1
ATOM 769 O O . GLU A 1 100 ? -14.752 2.400 16.356 1.00 97.94 100 GLU A O 1
ATOM 774 N N . ARG A 1 101 ? -14.962 3.371 18.376 1.00 97.81 101 ARG A N 1
ATOM 775 C CA . ARG A 1 101 ? -14.693 4.752 17.936 1.00 97.81 101 ARG A CA 1
ATOM 776 C C . ARG A 1 101 ? -13.313 4.879 17.285 1.00 97.81 101 ARG A C 1
ATOM 778 O O . ARG A 1 101 ? -13.171 5.539 16.261 1.00 97.81 101 ARG A O 1
ATOM 785 N N . THR A 1 102 ? -12.291 4.237 17.851 1.00 97.81 102 THR A N 1
ATOM 786 C CA . THR A 1 102 ? -10.929 4.255 17.296 1.00 97.81 102 THR A CA 1
ATOM 787 C C . THR A 1 102 ? -10.863 3.511 15.962 1.00 97.81 102 THR A C 1
ATOM 789 O O . THR A 1 102 ? -10.252 4.011 15.020 1.00 97.81 102 THR A O 1
ATOM 792 N N . ALA A 1 103 ? -11.526 2.355 15.846 1.00 97.75 103 ALA A N 1
ATOM 793 C CA . ALA A 1 103 ? -11.624 1.631 14.578 1.00 97.75 103 ALA A CA 1
ATOM 794 C C . ALA A 1 103 ? -12.338 2.470 13.502 1.00 97.75 103 ALA A C 1
ATOM 796 O O . ALA A 1 103 ? -11.841 2.576 12.383 1.00 97.75 103 ALA A O 1
ATOM 797 N N . GLN A 1 104 ? -13.441 3.139 13.858 1.00 97.94 104 GLN A N 1
ATOM 798 C CA . GLN A 1 104 ? -14.147 4.061 12.965 1.00 97.94 104 GLN A CA 1
ATOM 799 C C . GLN A 1 104 ? -13.247 5.210 12.489 1.00 97.94 104 GLN A C 1
ATOM 801 O O . GLN A 1 104 ? -13.202 5.485 11.291 1.00 97.94 104 GLN A O 1
ATOM 806 N N . ASN A 1 105 ? -12.496 5.844 13.395 1.00 98.00 105 ASN A N 1
ATOM 807 C CA . ASN A 1 105 ? -11.566 6.917 13.036 1.00 98.00 105 ASN A CA 1
ATOM 808 C C . ASN A 1 105 ? -10.473 6.426 12.076 1.00 98.00 105 ASN A C 1
ATOM 810 O O . ASN A 1 105 ? -10.148 7.114 11.113 1.00 98.00 105 ASN A O 1
ATOM 814 N N . HIS A 1 106 ? -9.932 5.220 12.289 1.00 97.75 106 HIS A N 1
ATOM 815 C CA . HIS A 1 106 ? -8.983 4.633 11.343 1.00 97.75 106 HIS A CA 1
ATOM 816 C C . HIS A 1 106 ? -9.601 4.434 9.957 1.00 97.75 106 HIS A C 1
ATOM 818 O O . HIS A 1 106 ? -8.962 4.777 8.967 1.00 97.75 106 HIS A O 1
ATOM 824 N N . VAL A 1 107 ? -10.836 3.926 9.867 1.00 97.56 107 VAL A N 1
ATOM 825 C CA . VAL A 1 107 ? -11.543 3.783 8.582 1.00 97.56 107 VAL A CA 1
ATOM 826 C C . VAL A 1 107 ? -11.731 5.142 7.905 1.00 97.56 107 VAL A C 1
ATOM 828 O O . VAL A 1 107 ? -11.460 5.256 6.714 1.00 97.56 107 VAL A O 1
ATOM 831 N N . GLN A 1 108 ? -12.115 6.177 8.654 1.00 97.62 108 GLN A N 1
ATOM 832 C CA . GLN A 1 108 ? -12.273 7.533 8.127 1.00 97.62 108 GLN A CA 1
ATOM 833 C C . GLN A 1 108 ? -10.955 8.091 7.567 1.00 97.62 108 GLN A C 1
ATOM 835 O O . GLN A 1 108 ? -10.914 8.542 6.425 1.00 97.62 108 GLN A O 1
ATOM 840 N N . HIS A 1 109 ? -9.853 7.973 8.313 1.00 96.75 109 HIS A N 1
ATOM 841 C CA . HIS A 1 109 ? -8.537 8.414 7.840 1.00 96.75 109 HIS A CA 1
ATOM 842 C C . HIS A 1 109 ? -8.067 7.634 6.603 1.00 96.75 109 HIS A C 1
ATOM 844 O O . HIS A 1 109 ? -7.412 8.199 5.730 1.00 96.75 109 HIS A O 1
ATOM 850 N N . ILE A 1 110 ? -8.397 6.340 6.501 1.00 96.38 110 ILE A N 1
ATOM 851 C CA . ILE A 1 110 ? -8.105 5.539 5.303 1.00 96.38 110 ILE A CA 1
ATOM 852 C C . ILE A 1 110 ? -8.881 6.081 4.100 1.00 96.38 110 ILE A C 1
ATOM 854 O O . ILE A 1 110 ? -8.289 6.247 3.037 1.00 96.38 110 ILE A O 1
ATOM 858 N N . LEU A 1 111 ? -10.179 6.369 4.254 1.00 95.88 111 LEU A N 1
ATOM 859 C CA . LEU A 1 111 ? -10.995 6.949 3.183 1.00 95.88 111 LEU A CA 1
ATOM 860 C C . LEU A 1 111 ? -10.414 8.276 2.696 1.00 95.88 111 LEU A C 1
ATOM 862 O O . LEU A 1 111 ? -10.245 8.461 1.496 1.00 95.88 111 LEU A O 1
ATOM 866 N N . GLU A 1 112 ? -10.033 9.155 3.620 1.00 94.75 112 GLU A N 1
ATOM 867 C CA . GLU A 1 112 ? -9.426 10.450 3.302 1.00 94.75 112 GLU A CA 1
ATOM 868 C C . GLU A 1 112 ? -8.092 10.297 2.568 1.00 94.75 112 GLU A C 1
ATOM 870 O O . GLU A 1 112 ? -7.900 10.893 1.508 1.00 94.75 112 GLU A O 1
ATOM 875 N N . LYS A 1 113 ? -7.188 9.451 3.079 1.00 92.69 113 LYS A N 1
ATOM 876 C CA . LYS A 1 113 ? -5.866 9.215 2.474 1.00 92.69 113 LYS A CA 1
ATOM 877 C C . LYS A 1 113 ? -5.930 8.575 1.094 1.00 92.69 113 LYS A C 1
ATOM 879 O O . LYS A 1 113 ? -5.016 8.762 0.298 1.00 92.69 113 LYS A O 1
ATOM 884 N N . LEU A 1 114 ? -6.960 7.774 0.839 1.00 91.75 114 LEU A N 1
ATOM 885 C CA . LEU A 1 114 ? -7.149 7.079 -0.433 1.00 91.75 114 LEU A CA 1
ATOM 886 C C . LEU A 1 114 ? -8.136 7.798 -1.358 1.00 91.75 114 LEU A C 1
ATOM 888 O O . LEU A 1 114 ? -8.399 7.300 -2.450 1.00 91.75 114 LEU A O 1
ATOM 892 N N . HIS A 1 115 ? -8.669 8.950 -0.937 1.00 92.00 115 HIS A N 1
ATOM 893 C CA . HIS A 1 115 ? -9.686 9.714 -1.660 1.00 92.00 115 HIS A CA 1
ATOM 894 C C . HIS A 1 115 ? -10.920 8.873 -2.037 1.00 92.00 115 HIS A C 1
ATOM 896 O O . HIS A 1 115 ? -11.463 8.982 -3.135 1.00 92.00 115 HIS A O 1
ATOM 902 N N . LEU A 1 116 ? -11.358 8.017 -1.113 1.00 94.50 116 LEU A N 1
ATOM 903 C CA . LEU A 1 116 ? -12.512 7.137 -1.269 1.00 94.50 116 LEU A CA 1
ATOM 904 C C . LEU A 1 116 ? -13.721 7.691 -0.516 1.00 94.50 116 LEU A C 1
ATOM 906 O O . LEU A 1 116 ? -13.596 8.337 0.519 1.00 94.50 116 LEU A O 1
ATOM 910 N N . SER A 1 117 ? -14.917 7.394 -1.014 1.00 93.88 117 SER A N 1
ATOM 911 C CA . SER A 1 117 ? -16.172 7.904 -0.451 1.00 93.88 117 SER A CA 1
ATOM 912 C C . SER A 1 117 ? -16.844 6.930 0.513 1.00 93.88 117 SER A C 1
ATOM 914 O O . SER A 1 117 ? -17.687 7.341 1.305 1.00 93.88 117 SER A O 1
ATOM 916 N N . ASN A 1 118 ? -16.535 5.630 0.442 1.00 95.75 118 ASN A N 1
ATOM 917 C CA . ASN A 1 118 ? -17.171 4.637 1.308 1.00 95.75 118 ASN A CA 1
ATOM 918 C C . ASN A 1 118 ? -16.269 3.440 1.632 1.00 95.75 118 ASN A C 1
ATOM 920 O O . ASN A 1 118 ? -15.352 3.089 0.890 1.00 95.75 118 ASN A O 1
ATOM 924 N N . ARG A 1 119 ? -16.568 2.770 2.753 1.00 95.75 119 ARG A N 1
ATOM 925 C CA . ARG A 1 119 ? -15.807 1.601 3.231 1.00 95.75 119 ARG A CA 1
ATOM 926 C C . ARG A 1 119 ? -15.766 0.442 2.233 1.00 95.75 119 ARG A C 1
ATOM 928 O O . ARG A 1 119 ? -14.808 -0.323 2.236 1.00 95.75 119 ARG A O 1
ATOM 935 N N . SER A 1 120 ? -16.787 0.300 1.391 1.00 95.38 120 SER A N 1
ATOM 936 C CA . SER A 1 120 ? -16.849 -0.778 0.402 1.00 95.38 120 SER A CA 1
ATOM 937 C C . SER A 1 120 ? -15.801 -0.576 -0.690 1.00 95.38 120 SER A C 1
ATOM 939 O O . SER A 1 120 ? -15.187 -1.543 -1.127 1.00 95.38 120 SER A O 1
ATOM 941 N N . GLN A 1 121 ? -15.507 0.674 -1.062 1.00 95.44 121 GLN A N 1
ATOM 942 C CA . GLN A 1 121 ? -14.405 0.992 -1.969 1.00 95.44 121 GLN A CA 1
ATOM 943 C C . GLN A 1 121 ? -13.044 0.599 -1.379 1.00 95.44 121 GLN A C 1
ATOM 945 O O . GLN A 1 121 ? -12.190 0.133 -2.127 1.00 95.44 121 GLN A O 1
ATOM 950 N N . ILE A 1 122 ? -12.848 0.697 -0.054 1.00 94.69 122 ILE A N 1
ATOM 951 C CA . ILE A 1 122 ? -11.633 0.167 0.598 1.00 94.69 122 ILE A CA 1
ATOM 952 C C . ILE A 1 122 ? -11.539 -1.342 0.362 1.00 94.69 122 ILE A C 1
ATOM 954 O O . ILE A 1 122 ? -10.493 -1.835 -0.052 1.00 94.69 122 ILE A O 1
ATOM 958 N N . ALA A 1 123 ? -12.627 -2.078 0.606 1.00 94.19 123 ALA A N 1
ATOM 95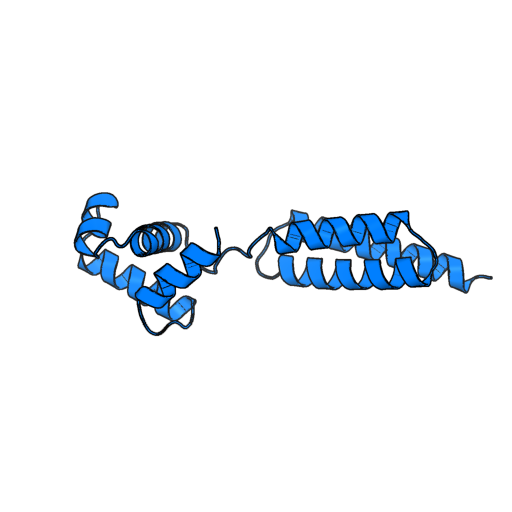9 C CA . ALA A 1 123 ? -12.646 -3.530 0.446 1.00 94.19 123 ALA A CA 1
ATOM 960 C C . ALA A 1 123 ? -12.348 -3.965 -0.998 1.00 94.19 123 ALA A C 1
ATOM 962 O O . ALA A 1 123 ? -11.539 -4.870 -1.207 1.00 94.19 123 ALA A O 1
ATOM 963 N N . VAL A 1 124 ? -12.949 -3.290 -1.984 1.00 93.12 124 VAL A N 1
ATOM 964 C CA . VAL A 1 124 ? -12.700 -3.541 -3.413 1.00 93.12 124 VAL A CA 1
ATOM 965 C C . VAL A 1 124 ? -11.248 -3.244 -3.769 1.00 93.12 124 VAL A C 1
ATOM 967 O O . VAL A 1 124 ? -10.583 -4.094 -4.354 1.00 93.12 124 VAL A O 1
ATOM 970 N N . LEU A 1 125 ? -10.734 -2.074 -3.372 1.00 91.06 125 LEU A N 1
ATOM 971 C CA . LEU A 1 125 ? -9.357 -1.685 -3.657 1.00 91.06 125 LEU A CA 1
ATOM 972 C C . LEU A 1 125 ? -8.380 -2.724 -3.106 1.00 91.06 125 LEU A C 1
ATOM 974 O O . LEU A 1 125 ? -7.592 -3.264 -3.867 1.00 91.06 125 LEU A O 1
ATOM 978 N N . ILE A 1 126 ? -8.469 -3.050 -1.812 1.00 91.19 126 ILE A N 1
ATOM 979 C CA . ILE A 1 126 ? -7.560 -3.997 -1.148 1.00 91.19 126 ILE A CA 1
ATOM 980 C C . ILE A 1 126 ? -7.660 -5.404 -1.746 1.00 91.19 126 ILE A C 1
ATOM 982 O O . ILE A 1 126 ? -6.643 -6.086 -1.851 1.00 91.19 126 ILE A O 1
ATOM 986 N N . THR A 1 127 ? -8.857 -5.844 -2.142 1.00 88.31 127 THR A N 1
ATOM 987 C CA . THR A 1 127 ? -9.046 -7.145 -2.805 1.00 88.31 127 THR A CA 1
ATOM 988 C C . THR A 1 127 ? -8.358 -7.189 -4.166 1.00 88.31 127 THR A C 1
ATOM 990 O O . THR A 1 127 ? -7.735 -8.195 -4.479 1.00 88.31 127 THR A O 1
ATOM 993 N N . ASN A 1 128 ? -8.390 -6.091 -4.924 1.00 82.38 128 ASN A N 1
ATOM 994 C CA . ASN A 1 128 ? -7.725 -5.983 -6.225 1.00 82.38 128 ASN A CA 1
ATOM 995 C C . ASN A 1 128 ? -6.194 -5.850 -6.131 1.00 82.38 128 ASN A C 1
ATOM 997 O O . ASN A 1 128 ? -5.521 -5.938 -7.152 1.00 82.38 128 ASN A O 1
ATOM 1001 N N . LEU A 1 129 ? -5.643 -5.589 -4.939 1.00 73.25 129 LEU A N 1
ATOM 1002 C CA . LEU A 1 129 ? -4.193 -5.544 -4.720 1.00 73.25 129 LEU A CA 1
ATOM 1003 C C . LEU A 1 129 ? -3.577 -6.921 -4.422 1.00 73.25 129 LEU A C 1
ATOM 1005 O O . LEU A 1 129 ? -2.353 -6.999 -4.298 1.00 73.25 129 LEU A O 1
ATOM 1009 N N . LYS A 1 130 ? -4.400 -7.961 -4.238 1.00 58.97 130 LYS A N 1
ATOM 1010 C CA . LYS A 1 130 ? -3.960 -9.357 -4.108 1.00 58.97 130 LYS A CA 1
ATOM 1011 C C . LYS A 1 130 ? -3.822 -10.003 -5.478 1.00 58.97 130 LYS A C 1
ATOM 1013 O O . LYS A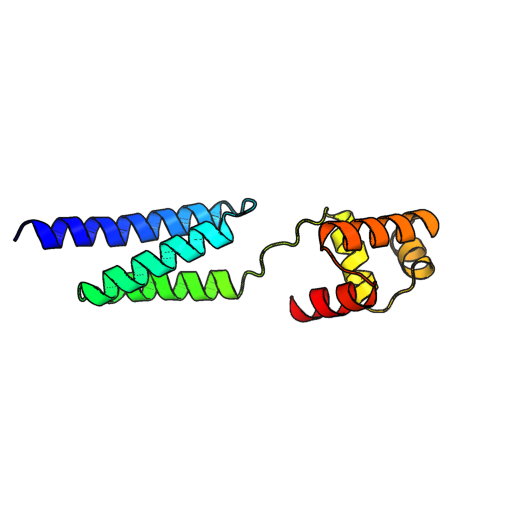 1 130 ? -2.888 -10.821 -5.608 1.00 58.97 130 LYS A O 1
#